Protein AF-A0A836CJL2-F1 (afdb_monomer_lite)

Radius of gyration: 15.01 Å; chains: 1; bounding box: 31×17×50 Å

Foldseek 3Di:
DVVVLVVLVVQLVVLLVVCLVVLDLVSLVVSLVSLVVNLVVLVVVLVPPPDDDPVVNVVSVVVNVVSVVSSVVSVVSSVVSVVVVVD

Sequence (87 aa):
MVFVYAVLQATRVFMASKGNKTETLEPLAASALLAAPVALLYAYALALQTYVLQLDVVLAAIGLVFVGLETLLSATTAVAFYNAFRG

Structure (mmCIF, N/CA/C/O backbone):
data_AF-A0A836CJL2-F1
#
_entry.id   AF-A0A836CJL2-F1
#
loop_
_atom_site.group_PDB
_atom_site.id
_atom_site.type_symbol
_atom_site.label_atom_id
_atom_site.label_alt_id
_atom_site.label_comp_id
_atom_site.label_asym_id
_atom_site.label_entity_id
_atom_site.label_seq_id
_atom_site.pdbx_PDB_ins_code
_atom_site.Cartn_x
_atom_site.Cartn_y
_atom_site.Cartn_z
_atom_site.occupancy
_atom_site.B_iso_or_equiv
_atom_site.auth_seq_id
_atom_site.auth_comp_id
_atom_site.auth_asym_id
_atom_site.auth_atom_id
_atom_site.pdbx_PDB_model_num
ATOM 1 N N . MET A 1 1 ? 1.359 -2.879 16.479 1.00 57.88 1 MET A N 1
ATOM 2 C CA . MET A 1 1 ? 0.678 -2.650 15.186 1.00 57.88 1 MET A CA 1
ATOM 3 C C . MET A 1 1 ? 1.233 -1.441 14.446 1.00 57.88 1 MET A C 1
ATOM 5 O O . MET A 1 1 ? 1.753 -1.631 13.358 1.00 57.88 1 MET A O 1
ATOM 9 N N . VAL A 1 2 ? 1.245 -0.243 15.042 1.00 64.50 2 VAL A N 1
ATOM 10 C CA . VAL A 1 2 ? 1.719 0.994 14.378 1.00 64.50 2 VAL A CA 1
ATOM 11 C C . VAL A 1 2 ? 3.178 0.925 13.896 1.00 64.50 2 VAL A C 1
ATOM 13 O O . VAL A 1 2 ? 3.451 1.276 12.758 1.00 64.50 2 VAL A O 1
ATOM 16 N N . PHE A 1 3 ? 4.110 0.404 14.703 1.00 66.12 3 PHE A N 1
ATOM 17 C CA . PHE A 1 3 ? 5.518 0.262 14.288 1.00 66.12 3 PHE A CA 1
ATOM 18 C C . PHE A 1 3 ? 5.717 -0.737 13.139 1.00 66.12 3 PHE A C 1
ATOM 20 O O . PHE A 1 3 ? 6.482 -0.473 12.220 1.00 66.12 3 PHE A O 1
ATOM 27 N N . VAL A 1 4 ? 4.992 -1.860 13.156 1.00 69.69 4 VAL A N 1
ATOM 28 C CA . VAL A 1 4 ? 5.038 -2.868 12.082 1.00 69.69 4 VAL A CA 1
ATOM 29 C C . VAL A 1 4 ? 4.463 -2.288 10.789 1.00 69.69 4 VAL A C 1
ATOM 31 O O . VAL A 1 4 ? 5.067 -2.421 9.729 1.00 69.69 4 VAL A O 1
ATOM 34 N N . TYR A 1 5 ? 3.339 -1.573 10.892 1.00 71.81 5 TYR A N 1
ATOM 35 C CA . TYR A 1 5 ? 2.736 -0.845 9.780 1.00 71.81 5 TYR A CA 1
ATOM 36 C C . TYR A 1 5 ? 3.688 0.214 9.203 1.00 71.81 5 TYR A C 1
ATOM 38 O O . TYR A 1 5 ? 3.877 0.268 7.991 1.00 71.81 5 TYR A O 1
ATOM 46 N N . ALA A 1 6 ? 4.339 1.006 10.059 1.00 71.81 6 ALA A N 1
ATOM 47 C CA . ALA A 1 6 ? 5.277 2.045 9.643 1.00 71.81 6 ALA A CA 1
ATOM 48 C C . ALA A 1 6 ? 6.487 1.470 8.891 1.00 71.81 6 ALA A C 1
ATOM 50 O O . ALA A 1 6 ? 6.863 2.000 7.848 1.00 71.81 6 ALA A O 1
ATOM 51 N N . VAL A 1 7 ? 7.060 0.361 9.370 1.00 77.44 7 VAL A N 1
ATOM 52 C CA . VAL A 1 7 ? 8.180 -0.320 8.696 1.00 77.44 7 VAL A CA 1
ATOM 53 C C . VAL A 1 7 ? 7.747 -0.895 7.345 1.00 77.44 7 VAL A C 1
ATOM 55 O O . VAL A 1 7 ? 8.458 -0.727 6.352 1.00 77.44 7 VAL A O 1
ATOM 58 N N . LEU A 1 8 ? 6.572 -1.528 7.276 1.00 70.62 8 LEU A N 1
ATOM 59 C CA . LEU A 1 8 ? 6.032 -2.077 6.027 1.00 70.62 8 LEU A CA 1
ATOM 60 C C . LEU A 1 8 ? 5.746 -0.977 4.997 1.00 70.62 8 LEU A C 1
ATOM 62 O O . LEU A 1 8 ? 6.137 -1.110 3.838 1.00 70.62 8 LEU A O 1
ATOM 66 N N . GLN A 1 9 ? 5.134 0.130 5.421 1.00 70.38 9 GLN A N 1
ATOM 67 C CA . GLN A 1 9 ? 4.898 1.298 4.572 1.00 70.38 9 GLN A CA 1
ATOM 68 C C . GLN A 1 9 ? 6.195 1.929 4.078 1.00 70.38 9 GLN A C 1
ATOM 70 O O . GLN A 1 9 ? 6.340 2.153 2.879 1.00 70.38 9 GLN A O 1
ATOM 75 N N . ALA A 1 10 ? 7.152 2.182 4.974 1.00 74.81 10 ALA A N 1
ATOM 76 C CA . ALA A 1 10 ? 8.429 2.782 4.603 1.00 74.81 10 ALA A CA 1
ATOM 77 C C . ALA A 1 10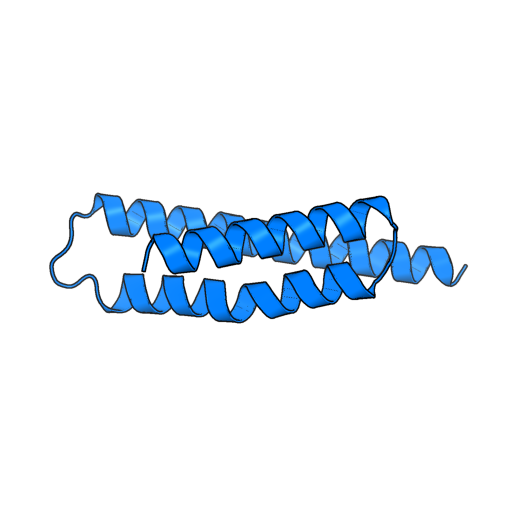 ? 9.166 1.919 3.569 1.00 74.81 10 ALA A C 1
ATOM 79 O O . ALA A 1 10 ? 9.674 2.434 2.574 1.00 74.81 10 ALA A O 1
ATOM 80 N N . THR A 1 11 ? 9.156 0.597 3.762 1.00 72.81 11 THR A N 1
ATOM 81 C CA . THR A 1 11 ? 9.776 -0.357 2.835 1.00 72.81 11 THR A CA 1
ATOM 82 C C . THR A 1 11 ? 9.057 -0.372 1.486 1.00 72.81 11 THR A C 1
ATOM 84 O O . THR A 1 11 ? 9.707 -0.316 0.443 1.00 72.81 11 THR A O 1
ATOM 87 N N . ARG A 1 12 ? 7.718 -0.380 1.484 1.00 75.88 12 ARG A N 1
ATOM 88 C CA . ARG A 1 12 ? 6.902 -0.371 0.263 1.00 75.88 12 ARG A CA 1
ATOM 89 C C . ARG A 1 12 ? 7.107 0.903 -0.559 1.00 75.88 12 ARG A C 1
ATOM 91 O O . ARG A 1 12 ? 7.391 0.802 -1.751 1.00 75.88 12 ARG A O 1
ATOM 98 N N . VAL A 1 13 ? 7.033 2.074 0.073 1.00 76.75 13 VAL A N 1
ATOM 99 C CA . VAL A 1 13 ? 7.253 3.376 -0.584 1.00 76.75 13 VAL A CA 1
ATOM 100 C C .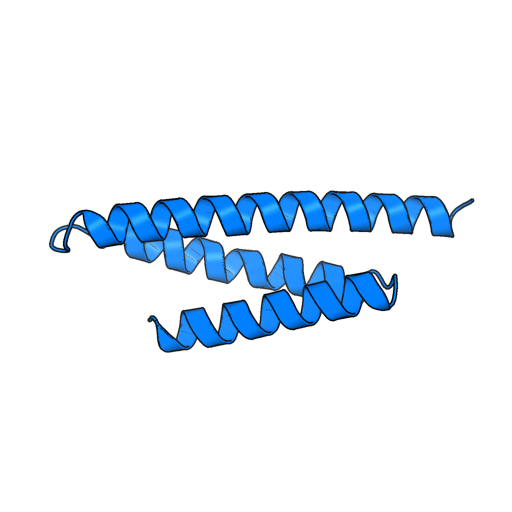 VAL A 1 13 ? 8.688 3.488 -1.100 1.00 76.75 13 VAL A C 1
ATOM 102 O O . VAL A 1 13 ? 8.915 3.978 -2.207 1.00 76.75 13 VAL A O 1
ATOM 105 N N . PHE A 1 14 ? 9.669 2.982 -0.346 1.00 75.88 14 PHE A N 1
ATOM 106 C CA . PHE A 1 14 ? 11.059 2.946 -0.794 1.00 75.88 14 PHE A CA 1
ATOM 107 C C . PHE A 1 14 ? 11.238 2.068 -2.040 1.00 75.88 14 PHE A C 1
ATOM 109 O O . PHE A 1 14 ? 11.866 2.504 -3.004 1.00 75.88 14 PHE A O 1
ATOM 116 N N . MET A 1 15 ? 10.659 0.863 -2.060 1.00 65.38 15 MET A N 1
ATOM 117 C CA . MET A 1 15 ? 10.722 -0.034 -3.221 1.00 65.38 15 MET A CA 1
ATOM 118 C C . MET A 1 15 ? 9.982 0.536 -4.437 1.00 65.38 15 MET A C 1
ATOM 120 O O . MET A 1 15 ? 10.525 0.484 -5.539 1.00 65.38 15 MET A O 1
ATOM 124 N N . ALA A 1 16 ? 8.810 1.147 -4.242 1.00 66.25 16 ALA A N 1
ATOM 125 C CA . ALA A 1 16 ? 8.061 1.816 -5.306 1.00 66.25 16 ALA A CA 1
ATOM 126 C C . ALA A 1 16 ? 8.846 3.000 -5.902 1.00 66.25 16 ALA A C 1
ATOM 128 O O . ALA A 1 16 ? 8.978 3.110 -7.119 1.00 66.25 16 ALA A O 1
ATOM 129 N N . SER A 1 17 ? 9.447 3.845 -5.056 1.00 70.88 17 SER A N 1
ATOM 130 C CA . SER A 1 17 ? 10.280 4.974 -5.495 1.00 70.88 17 SER A CA 1
ATOM 131 C C . SER A 1 17 ? 11.532 4.509 -6.242 1.00 70.88 17 SER A C 1
ATOM 133 O O . SER A 1 17 ? 11.903 5.087 -7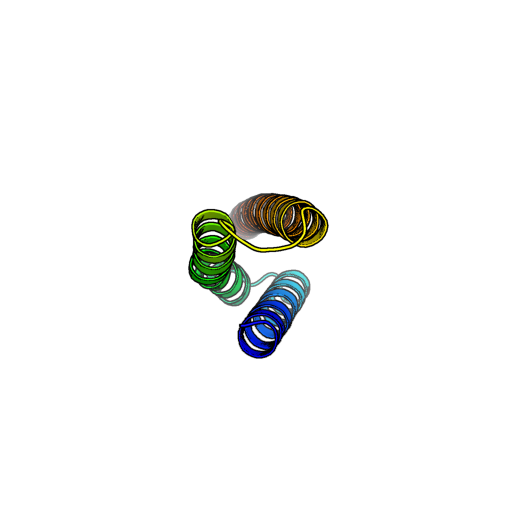.265 1.00 70.88 17 SER A O 1
ATOM 135 N N . LYS A 1 18 ? 12.159 3.423 -5.771 1.00 68.69 18 LYS A N 1
ATOM 136 C CA . LYS A 1 18 ? 13.320 2.822 -6.430 1.00 68.69 18 LYS A CA 1
ATOM 137 C C . LYS A 1 18 ? 12.937 2.257 -7.799 1.00 68.69 18 LYS A C 1
ATOM 139 O O . LYS A 1 18 ? 13.588 2.616 -8.768 1.00 68.69 18 LYS A O 1
ATOM 144 N N . GLY A 1 19 ? 11.851 1.485 -7.887 1.00 60.84 19 GLY A N 1
ATOM 145 C CA . GLY A 1 19 ? 11.363 0.911 -9.145 1.00 60.84 19 GLY A CA 1
ATOM 146 C C . GLY A 1 19 ? 10.888 1.936 -10.167 1.00 60.84 19 GLY A C 1
ATOM 147 O O . GLY A 1 19 ? 11.173 1.787 -11.349 1.00 60.84 19 GLY A O 1
ATOM 148 N N . ASN A 1 20 ? 10.260 3.022 -9.715 1.00 66.75 20 ASN A N 1
ATOM 149 C CA . ASN A 1 20 ? 9.880 4.125 -10.594 1.00 66.75 20 ASN A CA 1
ATOM 150 C C . ASN A 1 20 ? 11.102 4.864 -11.169 1.00 66.75 20 ASN A C 1
ATOM 152 O O . ASN A 1 20 ? 11.059 5.326 -12.301 1.00 66.75 20 ASN A O 1
ATOM 156 N N . LYS A 1 21 ? 12.198 4.981 -10.403 1.00 66.69 21 LYS A N 1
ATOM 157 C CA . LYS A 1 21 ? 13.437 5.638 -10.858 1.00 66.69 21 LYS A CA 1
ATOM 158 C C . LYS A 1 21 ? 14.346 4.747 -11.698 1.00 66.69 21 LYS A C 1
ATOM 160 O O . LYS A 1 21 ? 15.166 5.275 -12.439 1.00 66.69 21 LYS A O 1
ATOM 165 N N . THR A 1 22 ? 14.258 3.431 -11.536 1.00 62.69 22 THR A N 1
ATOM 166 C CA . THR A 1 22 ? 15.068 2.475 -12.299 1.00 62.69 22 THR A CA 1
ATOM 167 C C . THR A 1 22 ? 14.333 1.899 -13.505 1.00 62.69 22 THR A C 1
ATOM 169 O O . THR A 1 22 ? 14.940 1.122 -14.227 1.00 62.69 22 THR A O 1
ATOM 172 N N . GLU A 1 23 ? 13.054 2.244 -13.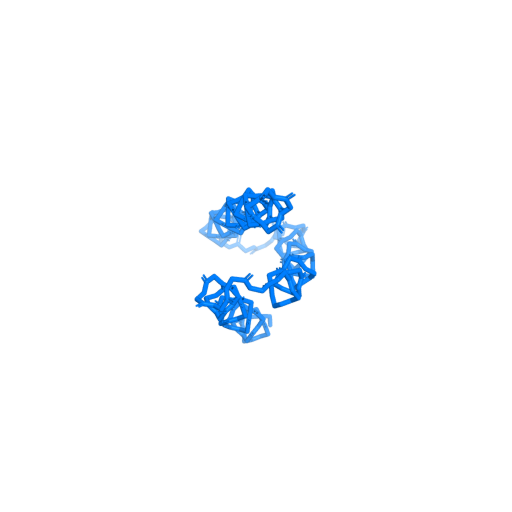711 1.00 64.19 23 GLU A N 1
ATOM 173 C CA . GLU A 1 23 ? 12.185 1.716 -14.783 1.00 64.19 23 GLU A CA 1
ATOM 174 C C . GLU A 1 23 ? 12.156 0.173 -14.831 1.00 64.19 23 GLU A C 1
ATOM 176 O O . GLU A 1 23 ? 11.870 -0.442 -15.856 1.00 64.19 23 GLU A O 1
ATOM 181 N N . THR A 1 24 ? 12.457 -0.482 -13.704 1.00 61.44 24 THR A N 1
ATOM 182 C CA . THR A 1 24 ? 12.541 -1.941 -13.606 1.00 61.44 24 THR A CA 1
ATOM 183 C C . THR A 1 24 ? 11.286 -2.520 -12.961 1.00 61.44 24 THR A C 1
ATOM 185 O O . THR A 1 24 ? 10.823 -2.071 -11.911 1.00 61.44 24 THR A O 1
ATOM 188 N N . LEU A 1 25 ? 10.741 -3.568 -13.584 1.00 60.03 25 LEU A N 1
ATOM 189 C CA . LEU A 1 25 ? 9.486 -4.205 -13.170 1.00 60.03 25 LEU A CA 1
ATOM 190 C C . LEU A 1 25 ? 9.578 -4.897 -11.795 1.00 60.03 25 LEU A C 1
ATOM 192 O O . LEU A 1 25 ? 8.602 -4.932 -11.049 1.00 60.03 25 LEU A O 1
ATOM 196 N N . GLU A 1 26 ? 10.745 -5.447 -11.452 1.00 67.12 26 GLU A N 1
ATOM 197 C CA . GLU A 1 26 ? 10.968 -6.249 -10.239 1.00 67.12 26 GLU A CA 1
ATOM 198 C C . GLU A 1 26 ? 10.704 -5.493 -8.918 1.00 67.12 26 GLU A C 1
ATOM 200 O O . GLU A 1 26 ? 9.902 -5.971 -8.110 1.00 67.12 26 GLU A O 1
ATOM 205 N N . PRO A 1 27 ? 11.299 -4.311 -8.656 1.00 62.12 27 PRO A N 1
ATOM 206 C CA . PRO A 1 27 ? 11.013 -3.542 -7.439 1.00 62.12 27 PRO A CA 1
ATOM 207 C C . PRO A 1 27 ? 9.566 -3.030 -7.371 1.00 62.12 27 PRO A C 1
ATOM 209 O O . PRO A 1 27 ? 9.007 -2.902 -6.279 1.00 62.12 27 PRO A O 1
ATOM 212 N N . LEU A 1 28 ? 8.936 -2.783 -8.523 1.00 63.28 28 LEU A N 1
ATOM 213 C CA . LEU A 1 28 ? 7.545 -2.343 -8.605 1.00 63.28 28 LEU A CA 1
ATOM 214 C C . LEU A 1 28 ? 6.584 -3.482 -8.224 1.00 63.28 28 LEU A C 1
ATOM 216 O O . LEU A 1 28 ? 5.703 -3.287 -7.382 1.00 63.28 28 LEU A O 1
ATOM 220 N N . ALA A 1 29 ? 6.830 -4.691 -8.740 1.00 68.31 29 ALA A N 1
ATOM 221 C CA . ALA A 1 29 ? 6.111 -5.910 -8.370 1.00 68.31 29 ALA A CA 1
ATOM 222 C C . ALA A 1 29 ? 6.297 -6.275 -6.886 1.00 68.31 29 ALA A C 1
ATOM 224 O O . ALA A 1 29 ? 5.331 -6.644 -6.216 1.00 68.31 29 ALA A O 1
ATOM 225 N N . ALA A 1 30 ? 7.503 -6.102 -6.335 1.00 69.44 30 ALA A N 1
ATOM 226 C CA . ALA A 1 30 ? 7.761 -6.307 -4.908 1.00 69.44 30 ALA A CA 1
ATOM 227 C C . ALA A 1 30 ? 6.953 -5.335 -4.024 1.00 69.44 30 ALA A C 1
ATOM 229 O O . ALA A 1 30 ? 6.383 -5.746 -3.011 1.00 69.44 30 ALA A O 1
ATOM 230 N N . SER A 1 31 ? 6.827 -4.064 -4.430 1.00 68.12 31 SER A N 1
ATOM 231 C CA . SER A 1 31 ? 5.995 -3.081 -3.716 1.00 68.12 31 SER A CA 1
ATOM 232 C C . SER A 1 31 ? 4.496 -3.422 -3.762 1.00 68.12 31 SER A C 1
ATOM 234 O O . SER A 1 31 ? 3.773 -3.199 -2.786 1.00 68.12 31 SER A O 1
ATOM 236 N N . ALA A 1 32 ? 4.033 -4.009 -4.872 1.00 69.56 32 ALA A N 1
ATOM 237 C CA . ALA A 1 32 ? 2.658 -4.474 -5.026 1.00 69.56 32 ALA A CA 1
ATOM 238 C C . ALA A 1 32 ? 2.381 -5.696 -4.134 1.00 69.56 32 AL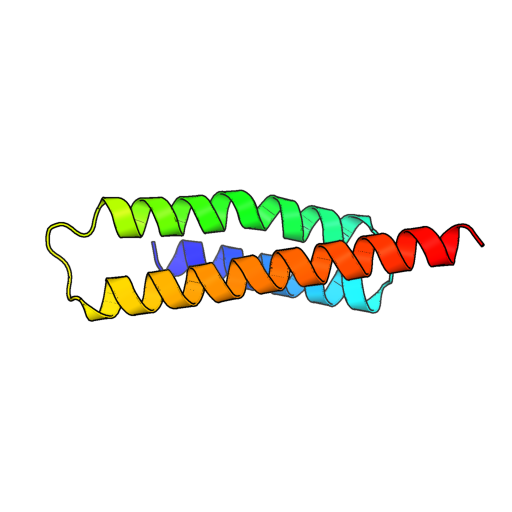A A C 1
ATOM 240 O O . ALA A 1 32 ? 1.348 -5.752 -3.470 1.00 69.56 32 ALA A O 1
ATOM 241 N N . LEU A 1 33 ? 3.335 -6.625 -4.030 1.00 80.25 33 LEU A N 1
ATOM 242 C CA . LEU A 1 33 ? 3.260 -7.770 -3.115 1.00 80.25 33 LEU A CA 1
ATOM 243 C C . LEU A 1 33 ? 3.196 -7.332 -1.646 1.00 80.25 33 LEU A C 1
ATOM 245 O O . LEU A 1 33 ? 2.387 -7.863 -0.885 1.00 80.25 33 LEU A O 1
ATOM 249 N N . LEU A 1 34 ? 3.981 -6.319 -1.257 1.00 73.12 34 LEU A N 1
ATOM 250 C CA . LEU A 1 34 ? 3.922 -5.733 0.088 1.00 73.12 34 LEU A CA 1
ATOM 251 C C . LEU A 1 34 ? 2.604 -4.992 0.378 1.00 73.12 34 LEU A C 1
ATOM 253 O O . LEU A 1 34 ? 2.299 -4.743 1.544 1.00 73.12 34 LEU A O 1
ATOM 257 N N . ALA A 1 35 ? 1.801 -4.657 -0.635 1.00 75.56 35 ALA A N 1
ATOM 258 C CA . ALA A 1 35 ? 0.514 -3.996 -0.428 1.00 75.56 35 ALA A CA 1
ATOM 259 C C . ALA A 1 35 ? -0.546 -4.937 0.169 1.00 75.56 35 ALA A C 1
ATOM 261 O O . ALA A 1 35 ? -1.363 -4.504 0.980 1.00 75.56 35 ALA A O 1
ATOM 262 N N . ALA A 1 36 ? -0.512 -6.227 -0.178 1.00 75.88 36 ALA A N 1
ATOM 263 C CA . ALA A 1 36 ? -1.463 -7.223 0.318 1.00 75.88 36 ALA A CA 1
ATOM 264 C C . ALA A 1 36 ? -1.448 -7.389 1.858 1.00 75.88 36 ALA A C 1
ATOM 266 O O . ALA A 1 36 ? -2.511 -7.269 2.473 1.00 75.88 36 ALA A O 1
ATOM 267 N N . PRO A 1 37 ? -0.294 -7.599 2.529 1.00 77.06 37 PRO A N 1
ATOM 268 C CA . PRO A 1 37 ? -0.256 -7.682 3.989 1.00 77.06 37 PRO A CA 1
ATOM 269 C C . PRO A 1 37 ? -0.601 -6.348 4.669 1.00 77.06 37 PRO A C 1
ATOM 271 O O . PRO A 1 37 ? -1.175 -6.349 5.756 1.00 77.06 37 PRO A O 1
ATOM 274 N N . VAL A 1 38 ? -0.309 -5.210 4.029 1.00 76.19 38 VAL A N 1
ATOM 275 C CA . VAL A 1 38 ? -0.687 -3.874 4.519 1.00 76.19 38 VAL A CA 1
ATOM 276 C C . VAL A 1 38 ? -2.208 -3.675 4.489 1.00 76.19 38 VAL A C 1
ATOM 278 O O . VAL A 1 38 ? -2.788 -3.214 5.472 1.00 76.19 38 VAL A O 1
ATOM 281 N N . ALA A 1 39 ? -2.867 -4.076 3.401 1.00 75.50 39 ALA A N 1
ATOM 282 C CA . ALA A 1 39 ? -4.321 -4.028 3.282 1.00 75.50 39 ALA A CA 1
ATOM 283 C C . ALA A 1 39 ? -5.008 -4.966 4.290 1.00 75.50 39 ALA A C 1
ATOM 285 O O . ALA A 1 39 ? -5.992 -4.578 4.917 1.00 75.50 39 ALA A O 1
ATOM 286 N N . LEU A 1 40 ? -4.455 -6.165 4.507 1.00 79.12 40 LEU A N 1
ATOM 287 C CA . LEU A 1 40 ? -4.931 -7.097 5.534 1.00 79.12 40 LEU A CA 1
ATOM 288 C C . LEU A 1 40 ? -4.802 -6.524 6.949 1.00 79.12 40 LEU A C 1
ATOM 290 O O . LEU A 1 40 ? -5.728 -6.662 7.741 1.00 79.12 40 LEU A O 1
ATOM 294 N N . LEU A 1 41 ? -3.694 -5.847 7.265 1.00 77.25 41 LEU A N 1
ATOM 295 C CA . LEU A 1 41 ? -3.504 -5.162 8.549 1.00 77.25 41 LEU A CA 1
ATOM 296 C C . LEU A 1 41 ? -4.552 -4.069 8.777 1.00 77.25 41 LEU A C 1
ATOM 298 O O . LEU A 1 41 ? -5.084 -3.962 9.881 1.00 77.25 41 LEU A O 1
ATOM 302 N N . TYR A 1 42 ? -4.883 -3.296 7.741 1.00 69.19 42 TYR A N 1
ATOM 303 C CA . TYR A 1 42 ? -5.947 -2.296 7.816 1.00 69.19 42 TYR A CA 1
ATOM 304 C C . TYR A 1 42 ? -7.335 -2.916 7.973 1.00 69.19 42 TYR A C 1
ATOM 306 O O . TYR A 1 42 ? -8.096 -2.479 8.832 1.00 69.19 42 TYR A O 1
ATOM 314 N N . ALA A 1 43 ? -7.652 -3.955 7.199 1.00 73.88 43 ALA A N 1
ATOM 315 C CA . ALA A 1 43 ? -8.922 -4.669 7.313 1.00 73.88 43 ALA A CA 1
ATOM 316 C C . ALA A 1 43 ? -9.086 -5.318 8.697 1.00 73.88 43 ALA A C 1
ATOM 318 O O . ALA A 1 43 ? -10.161 -5.252 9.287 1.00 73.88 43 ALA A O 1
ATOM 319 N N . TYR A 1 44 ? -8.008 -5.886 9.245 1.00 74.31 44 TYR A N 1
ATOM 320 C CA . TYR A 1 44 ? -7.975 -6.451 10.592 1.00 74.31 44 TYR A CA 1
ATOM 321 C C . TYR A 1 44 ? -8.160 -5.377 11.672 1.00 74.31 44 TYR A C 1
ATOM 323 O O . TYR A 1 44 ? -8.931 -5.582 12.606 1.00 74.31 44 TYR A O 1
ATOM 331 N N . ALA A 1 45 ? -7.508 -4.216 11.530 1.00 66.62 45 ALA A N 1
ATOM 332 C CA . ALA A 1 45 ? -7.696 -3.084 12.436 1.00 66.62 45 ALA A CA 1
ATOM 333 C C . ALA A 1 45 ? -9.148 -2.571 12.423 1.00 66.62 45 ALA A C 1
ATOM 335 O O . ALA A 1 45 ? -9.729 -2.385 13.489 1.00 66.62 45 ALA A O 1
ATOM 336 N N . LEU A 1 46 ? -9.754 -2.431 11.238 1.00 64.06 46 LEU A N 1
ATOM 337 C CA . LEU A 1 46 ? -11.165 -2.058 11.076 1.00 64.06 46 LEU A CA 1
ATOM 338 C C . LEU A 1 46 ? -12.124 -3.097 11.676 1.00 64.06 46 LEU A C 1
ATOM 340 O O . LEU A 1 46 ? -13.083 -2.735 12.351 1.00 64.06 46 LEU A O 1
ATOM 344 N N . ALA A 1 47 ? -11.861 -4.389 11.468 1.00 69.56 47 ALA A N 1
ATOM 345 C CA . ALA A 1 47 ? -12.703 -5.466 11.990 1.00 69.56 47 ALA A CA 1
ATOM 346 C C . ALA A 1 47 ? -12.657 -5.582 13.527 1.00 69.56 47 ALA A C 1
ATOM 348 O O . ALA A 1 47 ? -13.627 -6.029 14.137 1.00 69.56 47 ALA A O 1
ATOM 349 N N . LEU A 1 48 ? -11.550 -5.176 14.160 1.00 64.62 48 LEU A N 1
ATOM 350 C CA . LEU A 1 48 ? -11.361 -5.216 15.617 1.00 64.62 48 LEU A CA 1
ATOM 351 C C . LEU A 1 48 ? -11.718 -3.911 16.340 1.00 64.62 48 LEU A C 1
ATOM 353 O O . LEU A 1 48 ? -11.639 -3.853 17.569 1.00 64.62 48 LEU A O 1
ATOM 357 N N . GLN A 1 49 ? -12.157 -2.879 15.619 1.00 59.31 49 GLN A N 1
ATOM 358 C CA . GLN A 1 49 ? -12.640 -1.621 16.194 1.00 59.31 49 GLN A CA 1
ATOM 359 C C . GLN A 1 49 ? -14.064 -1.747 16.763 1.00 59.31 49 GLN A C 1
ATOM 361 O O . GLN A 1 49 ? -14.984 -1.046 16.357 1.00 59.31 49 GLN A O 1
ATOM 366 N N . THR A 1 50 ? -14.260 -2.609 17.761 1.00 56.09 50 THR A N 1
ATOM 367 C CA . THR A 1 50 ? -15.500 -2.635 18.561 1.00 56.09 50 THR A CA 1
ATOM 368 C C . THR A 1 50 ? -15.463 -1.669 19.756 1.00 56.09 50 THR A C 1
ATOM 370 O O . THR A 1 50 ? -16.510 -1.387 20.329 1.00 56.09 50 THR A O 1
ATOM 373 N N . TYR A 1 51 ? -14.287 -1.115 20.106 1.00 51.12 51 TYR A N 1
ATOM 374 C CA . TYR A 1 51 ? -14.071 -0.293 21.317 1.00 51.12 51 TYR A CA 1
ATOM 375 C C . TYR A 1 51 ? -13.149 0.938 21.157 1.00 51.12 51 TYR A C 1
ATOM 377 O O . TYR A 1 51 ? -12.823 1.591 22.147 1.00 51.12 51 TYR A O 1
ATOM 385 N N . VAL A 1 52 ? -12.700 1.277 19.946 1.00 58.28 52 VAL A N 1
ATOM 386 C CA . VAL A 1 52 ? -11.720 2.360 19.715 1.00 58.28 52 VAL A CA 1
ATOM 387 C C . VAL A 1 52 ? -12.377 3.618 19.121 1.00 58.28 52 VAL A C 1
ATOM 389 O O . VAL A 1 52 ? -13.378 3.534 18.415 1.00 58.28 52 VAL A O 1
ATOM 392 N N . LEU A 1 53 ? -11.808 4.792 19.440 1.00 65.56 53 LEU A N 1
ATOM 393 C CA . LEU A 1 53 ? -12.212 6.130 18.980 1.00 65.56 53 LEU A CA 1
ATOM 394 C C . LEU A 1 53 ? -12.538 6.155 17.473 1.00 65.56 53 LEU A C 1
ATOM 396 O O . LEU A 1 53 ? -11.715 5.736 16.664 1.00 65.56 53 LEU A O 1
ATOM 400 N N . GLN A 1 54 ? -13.675 6.752 17.086 1.00 66.31 54 GLN A N 1
ATOM 401 C CA . GLN A 1 54 ? -14.106 6.894 15.679 1.00 66.31 54 GLN A CA 1
ATOM 402 C C . GLN A 1 54 ? -13.031 7.502 14.757 1.00 66.31 54 GLN A C 1
ATOM 404 O O . GLN A 1 54 ? -13.004 7.227 13.561 1.00 66.31 54 GLN A O 1
ATOM 409 N N . LEU A 1 55 ? -12.115 8.297 15.318 1.00 68.25 55 LEU A N 1
ATOM 410 C CA . LEU A 1 55 ? -10.972 8.869 14.610 1.00 68.25 55 LEU A CA 1
ATOM 411 C C . LEU A 1 55 ? -10.037 7.800 14.016 1.00 68.25 55 LEU A C 1
ATOM 413 O O . LEU A 1 55 ? -9.538 7.977 12.910 1.00 68.25 55 LEU A O 1
ATOM 417 N N . ASP A 1 56 ? -9.823 6.685 14.711 1.00 71.88 56 ASP A N 1
ATOM 418 C CA . ASP A 1 56 ? -8.940 5.607 14.254 1.00 71.88 56 ASP A CA 1
ATOM 419 C C . ASP A 1 56 ? -9.559 4.859 13.057 1.00 71.88 56 ASP A C 1
ATOM 421 O O . ASP A 1 56 ? -8.851 4.455 12.138 1.00 71.88 56 ASP A O 1
ATOM 425 N N . VAL A 1 57 ? -10.896 4.747 13.012 1.00 70.75 57 VAL A N 1
ATOM 426 C CA . VAL A 1 57 ? -11.641 4.169 11.875 1.00 70.75 57 VAL A CA 1
ATOM 427 C C . VAL A 1 57 ? -11.457 5.050 10.640 1.00 70.75 57 VAL A C 1
ATOM 429 O O . VAL A 1 57 ? -11.150 4.559 9.554 1.00 70.75 57 VAL A O 1
ATOM 432 N N . VAL A 1 58 ? -11.599 6.368 10.812 1.00 78.81 58 VAL A N 1
ATOM 433 C CA . VAL A 1 58 ? -11.432 7.352 9.732 1.00 78.81 58 VAL A CA 1
ATOM 434 C C . VAL A 1 58 ? -9.995 7.345 9.209 1.00 78.81 58 VAL A C 1
ATOM 436 O O . VAL A 1 58 ? -9.789 7.302 7.998 1.00 78.81 58 VAL A O 1
ATOM 439 N N . LEU A 1 59 ? -8.994 7.326 10.093 1.00 77.44 59 LEU A N 1
ATOM 440 C CA . LEU A 1 59 ? -7.583 7.268 9.698 1.00 77.44 59 LEU A CA 1
ATOM 441 C C . LEU A 1 59 ? -7.229 5.953 8.987 1.00 77.44 59 LEU A C 1
ATOM 443 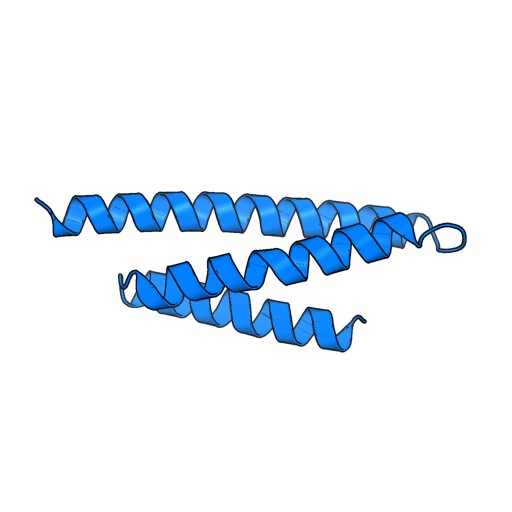O O . LEU A 1 59 ? -6.493 5.977 7.998 1.00 77.44 59 LEU A O 1
ATOM 447 N N . ALA A 1 60 ? -7.774 4.821 9.440 1.00 74.62 60 ALA A N 1
ATOM 448 C CA . ALA A 1 60 ? -7.595 3.532 8.777 1.00 74.62 60 ALA A CA 1
ATOM 449 C C . ALA A 1 60 ? -8.246 3.498 7.387 1.00 74.62 60 ALA A C 1
ATOM 451 O O . ALA A 1 60 ? -7.624 3.041 6.428 1.00 74.62 60 ALA A O 1
ATOM 452 N N . ALA A 1 61 ? -9.459 4.040 7.256 1.00 76.75 61 ALA A N 1
ATOM 453 C CA . ALA A 1 61 ? -10.157 4.146 5.978 1.00 76.75 61 ALA A CA 1
ATOM 454 C C . ALA A 1 61 ? -9.408 5.048 4.985 1.00 76.75 61 ALA A C 1
ATOM 456 O O . ALA A 1 61 ? -9.207 4.661 3.834 1.00 76.75 61 ALA A O 1
ATOM 457 N N . ILE A 1 62 ? -8.932 6.215 5.433 1.00 83.31 62 ILE A N 1
ATOM 458 C CA . ILE A 1 62 ? -8.105 7.112 4.614 1.00 83.31 62 ILE A CA 1
ATOM 459 C C . ILE A 1 62 ? -6.831 6.382 4.170 1.00 83.31 62 ILE A C 1
ATOM 461 O O . ILE A 1 62 ? -6.519 6.362 2.980 1.00 83.31 62 ILE A O 1
ATOM 465 N N . GLY A 1 63 ? -6.126 5.726 5.095 1.00 79.19 63 GLY A N 1
ATOM 466 C CA . GLY A 1 63 ? -4.918 4.961 4.783 1.00 79.19 63 GLY A CA 1
ATOM 467 C C . GLY A 1 63 ? -5.148 3.858 3.747 1.00 79.19 63 GLY A C 1
ATOM 468 O O . GLY A 1 63 ? -4.353 3.711 2.818 1.00 79.19 63 GLY A O 1
ATOM 469 N N . LEU A 1 64 ? -6.268 3.139 3.847 1.00 78.88 64 LEU A N 1
ATOM 470 C CA . LEU A 1 64 ? -6.655 2.111 2.881 1.00 78.88 64 LEU A CA 1
ATOM 471 C C . LEU A 1 64 ? -6.890 2.695 1.479 1.00 78.88 64 LEU A C 1
ATOM 473 O O . LEU A 1 64 ? -6.432 2.119 0.492 1.00 78.88 64 LEU A O 1
ATOM 477 N N . VAL A 1 65 ? -7.551 3.854 1.386 1.00 85.25 65 VAL A N 1
ATOM 478 C CA . VAL A 1 65 ? -7.776 4.557 0.111 1.00 85.25 65 VAL A CA 1
ATOM 479 C C . VAL A 1 65 ? -6.453 4.975 -0.527 1.00 85.25 65 VAL A C 1
ATOM 481 O O . VAL A 1 65 ? -6.250 4.737 -1.718 1.00 85.25 65 VAL A O 1
ATOM 484 N N . PHE A 1 66 ? -5.531 5.545 0.253 1.00 84.88 66 PHE A N 1
ATOM 485 C CA . PHE A 1 66 ? -4.211 5.940 -0.247 1.00 84.88 66 PHE A CA 1
ATOM 486 C C . PHE A 1 66 ? -3.397 4.743 -0.745 1.00 84.88 66 PHE A C 1
ATOM 488 O O . PHE A 1 66 ? -2.846 4.801 -1.845 1.00 84.88 66 PHE A O 1
ATOM 495 N N . VAL A 1 67 ? -3.363 3.641 0.012 1.00 80.94 67 VAL A N 1
ATOM 496 C CA . VAL A 1 67 ? -2.683 2.408 -0.419 1.00 80.94 67 VAL A CA 1
ATOM 497 C C . VAL A 1 67 ? -3.314 1.863 -1.701 1.00 80.94 67 VAL A C 1
ATOM 499 O O . VAL A 1 67 ? -2.589 1.529 -2.636 1.00 80.94 67 VAL A O 1
ATOM 502 N N . GLY A 1 68 ? -4.647 1.826 -1.784 1.00 80.38 68 GLY A N 1
ATOM 503 C CA . GLY A 1 68 ? -5.367 1.388 -2.981 1.00 80.38 68 GLY A CA 1
ATOM 504 C C . GLY A 1 68 ? -5.019 2.228 -4.212 1.00 80.38 68 GLY A C 1
ATOM 505 O O . GLY A 1 68 ? -4.610 1.684 -5.239 1.00 80.38 68 GLY A O 1
ATOM 506 N N . LEU A 1 69 ? -5.087 3.555 -4.097 1.00 81.56 69 LEU A N 1
ATOM 507 C CA . LEU A 1 69 ? -4.691 4.468 -5.172 1.00 81.56 69 LEU A CA 1
ATOM 508 C C . LEU A 1 69 ? -3.232 4.253 -5.587 1.00 81.56 69 LEU A C 1
ATOM 510 O O . LEU A 1 69 ? -2.950 4.112 -6.774 1.00 81.56 69 LEU A O 1
ATOM 514 N N . GLU A 1 70 ? -2.307 4.153 -4.632 1.00 81.44 70 GLU A N 1
ATOM 515 C CA . GLU A 1 70 ? -0.888 3.957 -4.937 1.00 81.44 70 GLU A CA 1
ATOM 516 C C . GLU A 1 70 ? -0.622 2.621 -5.650 1.00 81.44 70 GLU A C 1
ATOM 518 O O . GLU A 1 70 ? 0.215 2.559 -6.556 1.00 81.44 70 GLU A O 1
ATOM 523 N N . THR A 1 71 ? -1.345 1.554 -5.291 1.00 78.94 71 THR A N 1
ATOM 524 C CA . THR A 1 71 ? -1.247 0.271 -6.005 1.00 78.94 71 THR A CA 1
ATOM 525 C C . THR A 1 71 ? -1.765 0.355 -7.436 1.00 78.94 71 THR A C 1
ATOM 527 O O . THR A 1 71 ? -1.114 -0.173 -8.336 1.00 78.94 71 THR A O 1
ATOM 530 N N . LEU A 1 72 ? -2.882 1.052 -7.669 1.00 82.44 72 LEU A N 1
ATOM 531 C CA . LEU A 1 72 ? -3.426 1.253 -9.014 1.00 82.44 72 LEU A CA 1
ATOM 532 C C . LEU A 1 72 ? -2.461 2.065 -9.878 1.00 82.44 72 LEU A C 1
ATOM 534 O O . LEU A 1 72 ? -2.147 1.653 -10.994 1.00 82.44 72 LEU A O 1
ATOM 538 N N . LEU A 1 73 ? -1.932 3.169 -9.342 1.00 80.69 73 LEU A N 1
ATOM 539 C CA . LEU A 1 73 ? -0.938 3.982 -10.039 1.00 80.69 73 LEU A CA 1
ATOM 540 C C . LEU A 1 73 ? 0.313 3.156 -10.366 1.00 80.69 73 LEU A C 1
ATOM 542 O O . LEU A 1 73 ? 0.741 3.150 -11.518 1.00 80.69 73 LEU A O 1
ATOM 546 N N . SER A 1 74 ? 0.839 2.394 -9.401 1.00 74.88 74 SER A N 1
ATOM 547 C CA . SER A 1 74 ? 1.998 1.512 -9.615 1.00 74.88 74 SER A CA 1
ATOM 548 C C . SER A 1 74 ? 1.744 0.440 -10.680 1.00 74.88 74 SER A C 1
ATOM 550 O O . SER A 1 74 ? 2.636 0.116 -11.459 1.00 74.88 74 SER A O 1
ATOM 552 N N . ALA A 1 75 ? 0.528 -0.108 -10.756 1.00 78.19 75 ALA A N 1
ATOM 553 C CA . ALA A 1 75 ? 0.166 -1.059 -11.803 1.00 78.19 75 ALA A CA 1
ATOM 554 C C . ALA A 1 75 ? 0.130 -0.389 -13.187 1.00 78.19 75 ALA A C 1
ATOM 556 O O . ALA A 1 75 ? 0.644 -0.950 -14.155 1.00 78.19 75 ALA A O 1
ATOM 557 N N . THR A 1 76 ? -0.426 0.823 -13.291 1.00 78.31 76 THR A N 1
ATOM 558 C CA . THR A 1 76 ? -0.470 1.554 -14.569 1.00 78.31 76 THR A CA 1
ATOM 559 C C . THR A 1 76 ? 0.921 1.931 -15.080 1.00 78.31 76 THR A C 1
ATOM 561 O O . THR A 1 76 ? 1.182 1.770 -16.272 1.00 78.31 76 THR A O 1
ATOM 564 N N . THR A 1 77 ? 1.843 2.346 -14.204 1.00 78.19 77 THR A N 1
ATOM 565 C CA . THR A 1 77 ? 3.244 2.588 -14.586 1.00 78.19 77 THR A CA 1
ATOM 566 C C . THR A 1 77 ? 3.960 1.299 -14.969 1.00 78.19 77 THR A C 1
ATOM 568 O O . THR A 1 77 ? 4.673 1.295 -15.968 1.00 78.19 77 THR A O 1
ATOM 571 N N . ALA A 1 78 ? 3.727 0.184 -14.267 1.00 74.75 78 ALA A N 1
ATOM 572 C CA . ALA A 1 78 ? 4.293 -1.114 -14.648 1.00 74.75 78 ALA A CA 1
ATOM 573 C C . ALA A 1 78 ? 3.891 -1.518 -16.075 1.00 74.75 78 ALA A C 1
ATOM 575 O O . ALA A 1 78 ? 4.731 -1.948 -16.864 1.00 74.75 78 ALA A O 1
ATOM 576 N N . VAL A 1 79 ? 2.610 -1.347 -16.417 1.00 78.81 79 VAL A N 1
ATOM 577 C CA . VAL A 1 79 ? 2.084 -1.632 -17.761 1.00 78.81 79 VAL A CA 1
ATOM 578 C C . VAL A 1 79 ? 2.666 -0.670 -18.798 1.00 78.81 79 VAL A C 1
ATOM 580 O O . VAL A 1 79 ? 3.039 -1.104 -19.887 1.00 78.81 79 VAL A O 1
ATOM 583 N N . ALA A 1 80 ? 2.787 0.618 -18.470 1.00 79.81 80 ALA A N 1
ATOM 584 C CA . ALA A 1 80 ? 3.393 1.606 -19.360 1.00 79.81 80 ALA A CA 1
ATOM 585 C C . ALA A 1 80 ? 4.861 1.269 -19.676 1.00 79.81 80 ALA A C 1
ATOM 587 O O . ALA A 1 80 ? 5.236 1.253 -20.848 1.00 79.81 80 ALA A O 1
ATOM 588 N N . PHE A 1 81 ? 5.664 0.915 -18.666 1.00 75.31 81 PHE A N 1
ATOM 589 C CA . PHE A 1 81 ? 7.054 0.490 -18.861 1.00 75.31 81 PHE A CA 1
ATOM 590 C C . PHE A 1 81 ? 7.160 -0.826 -19.635 1.00 75.31 81 PHE A C 1
ATOM 592 O O . PHE A 1 81 ? 7.987 -0.940 -20.537 1.00 75.31 81 PHE A O 1
ATOM 599 N N . TYR A 1 82 ? 6.295 -1.803 -19.343 1.00 73.94 82 TYR A N 1
ATOM 600 C CA . TYR A 1 82 ? 6.249 -3.061 -20.091 1.00 73.94 82 TYR A CA 1
ATOM 601 C C . TYR A 1 82 ? 5.992 -2.835 -21.587 1.00 73.94 82 TYR A C 1
ATOM 603 O O . TYR A 1 82 ? 6.639 -3.457 -22.428 1.00 73.94 82 TYR A O 1
ATOM 611 N N . ASN A 1 83 ? 5.073 -1.927 -21.922 1.00 76.19 83 ASN A N 1
ATOM 612 C CA . ASN A 1 83 ? 4.770 -1.586 -23.309 1.00 76.19 83 ASN A CA 1
ATOM 613 C C . ASN A 1 83 ? 5.904 -0.788 -23.970 1.00 76.19 83 ASN A C 1
ATOM 615 O O . ASN A 1 83 ? 6.217 -1.050 -25.127 1.00 76.19 83 ASN A O 1
ATOM 619 N N . ALA A 1 84 ? 6.540 0.138 -23.245 1.00 71.88 84 ALA A N 1
ATOM 620 C CA . ALA A 1 84 ? 7.667 0.929 -23.746 1.00 71.88 84 ALA A CA 1
ATOM 621 C C . ALA A 1 84 ? 8.922 0.082 -24.018 1.00 71.88 84 ALA A C 1
ATOM 623 O O . ALA A 1 84 ? 9.649 0.362 -24.960 1.00 71.88 84 ALA A O 1
ATOM 624 N N . PHE A 1 85 ? 9.164 -0.974 -23.237 1.00 60.06 85 PHE A N 1
ATOM 625 C CA . PHE A 1 85 ? 10.287 -1.892 -23.461 1.00 60.06 85 PHE A CA 1
ATOM 626 C C . PHE A 1 85 ? 10.062 -2.846 -24.649 1.00 60.06 85 PHE A C 1
ATOM 628 O O . PHE A 1 85 ? 10.999 -3.476 -25.136 1.00 60.06 85 PHE A O 1
ATOM 635 N N . ARG A 1 86 ? 8.809 -3.005 -25.094 1.00 60.53 86 ARG A N 1
ATOM 636 C CA . ARG A 1 86 ? 8.412 -3.968 -26.130 1.00 60.53 86 ARG A CA 1
ATOM 637 C C . ARG A 1 86 ? 8.286 -3.348 -27.533 1.00 60.53 86 ARG A C 1
ATOM 639 O O . ARG A 1 86 ? 8.114 -4.111 -28.483 1.00 60.53 86 ARG A O 1
ATOM 646 N N . GLY A 1 87 ? 8.334 -2.017 -27.657 1.00 50.34 87 GLY A N 1
ATOM 647 C CA . GLY A 1 87 ? 8.318 -1.275 -28.927 1.00 50.34 87 GLY A CA 1
ATOM 648 C C . GLY A 1 87 ? 9.705 -0.797 -29.315 1.00 50.34 87 GLY A C 1
ATOM 649 O O . GLY A 1 87 ? 10.106 -1.078 -30.464 1.00 50.34 87 GLY A O 1
#

Secondary structure (DSSP, 8-state):
-HHHHHHHHHHHHHHHHHHHHHT-HHHHHHHHHHHHHHHHHHHHHHHT-SSS-HHHHHHHHHHHHHHHHHHHHHHHHHHHHHHHHH-

Organism: NCBI:txid303371

InterPro domains:
  IPR019184 Uncharacterised protein family, transmembrane-17 [PF09799] (1-66)
  IPR019184 Uncharacterised protein family, transmembrane-17 [PTHR13531] (2-83)

pLDDT: mean 71.43, std 7.62, range [50.34, 85.25]